Protein AF-A0A662G000-F1 (afdb_monomer)

Radius of gyration: 17.5 Å; Cα contacts (8 Å, |Δi|>4): 92; chains: 1; bounding box: 44×30×44 Å

Mean predicted aligned error: 6.68 Å

Sequence (80 aa):
PLVDGLGPLLDRNDIQCVVVTTETYNSIKGVNSTRRRLGLKKLSVVILGLILAEDGKPIRTTRIVKGEIDRTGRVVGSRG

Nearest PDB structures (foldseek):
  6b1p-assembly1_A  TM=7.840E-01  e=2.164E-02  Helicobacter pylori G27
  7k86-assembly2_B  TM=7.769E-01  e=6.345E-02  Stenotrophomonas maltophilia K279a
  8vc5-assembly1_B  TM=7.585E-01  e=9.498E-02  Pseudomonas aeruginosa PAO1
  7k86-assembly1_A  TM=7.865E-01  e=1.740E-01  Stenotrophomonas maltophilia K279a
  8i9i-assembly1_B  TM=7.764E-01  e=1.627E-01  Escherichia coli

Secondary structure (DSSP, 8-state):
----SSGGGGT-SS--EEEEETTTHHHHTTHHHHHHHTTPPPPEEEEEPPPB-TTSSBP-HHHHHTTSB-TTS-B-----

Structure (mmCIF, N/CA/C/O backbone):
data_AF-A0A662G000-F1
#
_entry.id   AF-A0A662G000-F1
#
loop_
_atom_site.group_PDB
_atom_site.id
_atom_site.type_symbol
_atom_site.label_a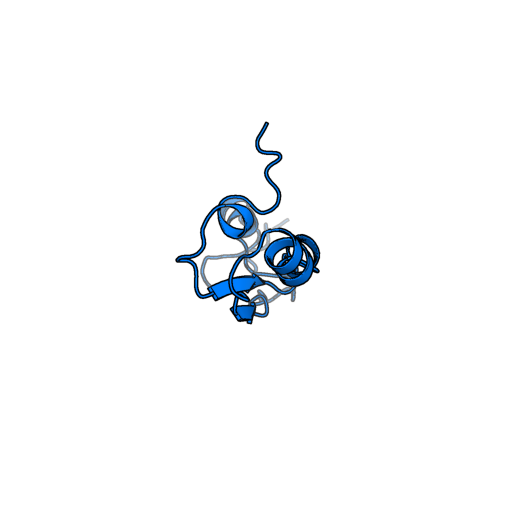tom_id
_atom_site.label_alt_id
_atom_site.label_comp_id
_atom_site.label_asym_id
_atom_site.label_entity_id
_atom_site.label_seq_id
_atom_site.pdbx_PDB_ins_code
_atom_site.Cartn_x
_atom_site.Cartn_y
_atom_site.Cartn_z
_atom_site.occupancy
_atom_site.B_iso_or_equiv
_atom_site.auth_seq_id
_atom_site.auth_comp_id
_atom_site.auth_asym_id
_atom_site.auth_atom_id
_atom_site.pdbx_PDB_model_num
ATOM 1 N N . PRO A 1 1 ? -1.053 20.871 -2.843 1.00 36.94 1 PRO A N 1
ATOM 2 C CA . PRO A 1 1 ? -0.355 20.023 -1.846 1.00 36.94 1 PRO A CA 1
ATOM 3 C C . PRO A 1 1 ? -1.323 18.987 -1.252 1.00 36.94 1 PRO A C 1
ATOM 5 O O . PRO A 1 1 ? -2.212 19.355 -0.497 1.00 36.94 1 PRO A O 1
ATOM 8 N N . LEU A 1 2 ? -1.201 17.714 -1.642 1.00 40.22 2 LEU A N 1
ATOM 9 C CA . LEU A 1 2 ? -2.029 16.625 -1.105 1.00 40.22 2 LEU A CA 1
ATOM 10 C C . LEU A 1 2 ? -1.346 16.048 0.139 1.00 40.22 2 LEU A C 1
ATOM 12 O O . LEU A 1 2 ? -0.721 14.994 0.084 1.00 40.22 2 LEU A O 1
ATOM 16 N N . VAL A 1 3 ? -1.404 16.786 1.246 1.00 46.09 3 VAL A N 1
ATOM 17 C CA . VAL A 1 3 ? -1.004 16.274 2.565 1.00 46.09 3 VAL A CA 1
ATOM 18 C C . VAL A 1 3 ? -2.275 15.901 3.307 1.00 46.09 3 VAL A C 1
ATOM 20 O O . VAL A 1 3 ? -2.711 16.582 4.225 1.00 46.09 3 VAL A O 1
ATOM 23 N N . ASP A 1 4 ? -2.893 14.823 2.845 1.00 57.03 4 ASP A N 1
ATOM 24 C CA . ASP A 1 4 ? -3.982 14.172 3.555 1.00 57.03 4 ASP A CA 1
ATOM 25 C C . ASP A 1 4 ? -3.632 12.686 3.645 1.00 57.03 4 ASP A C 1
ATOM 27 O O . ASP A 1 4 ? -4.059 11.859 2.844 1.00 57.03 4 ASP A O 1
ATOM 31 N N . GLY A 1 5 ? -2.690 12.364 4.539 1.00 64.50 5 GLY A N 1
ATOM 32 C CA . GLY A 1 5 ? -1.972 11.080 4.547 1.00 64.50 5 GLY A CA 1
ATOM 33 C C . GLY A 1 5 ? -2.854 9.845 4.757 1.00 64.50 5 GLY A C 1
ATOM 34 O O . GLY A 1 5 ? -2.378 8.724 4.593 1.00 64.50 5 GLY A O 1
ATOM 35 N N . LEU A 1 6 ? -4.124 10.037 5.119 1.00 73.69 6 LEU A N 1
ATOM 36 C CA . LEU A 1 6 ? -5.095 8.971 5.357 1.00 73.69 6 LEU A CA 1
ATOM 37 C C . LEU A 1 6 ? -6.443 9.217 4.656 1.00 73.69 6 LEU A C 1
ATOM 39 O O . LEU A 1 6 ? -7.228 8.275 4.543 1.00 73.69 6 LEU A O 1
ATOM 43 N N . GLY A 1 7 ? -6.689 10.430 4.143 1.00 80.38 7 GLY A N 1
ATOM 44 C CA . GLY A 1 7 ? -7.873 10.806 3.370 1.00 80.38 7 GLY A CA 1
ATOM 45 C C . GLY A 1 7 ? -9.181 10.238 3.941 1.00 80.38 7 GLY A C 1
ATOM 46 O O . GLY A 1 7 ? -9.408 10.285 5.152 1.00 80.38 7 GLY A O 1
ATOM 47 N N . PRO A 1 8 ? -10.031 9.597 3.116 1.00 85.25 8 PRO A N 1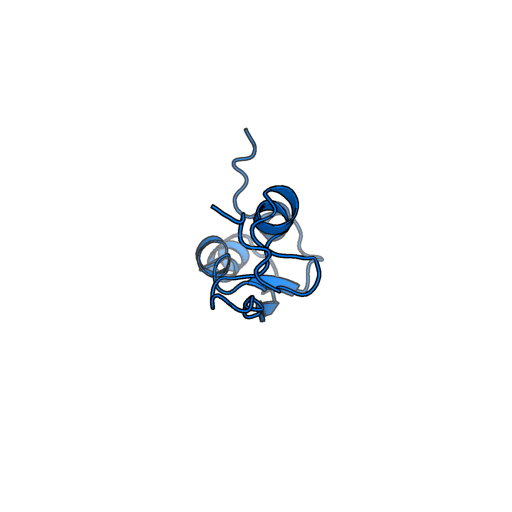
ATOM 48 C CA . PRO A 1 8 ? -11.363 9.172 3.542 1.00 85.25 8 PRO A CA 1
ATOM 49 C C . PRO A 1 8 ? -11.338 8.103 4.650 1.00 85.25 8 PRO A C 1
ATOM 51 O O . PRO A 1 8 ? -12.365 7.849 5.278 1.00 85.25 8 PRO A O 1
ATOM 54 N N . LEU A 1 9 ? -10.181 7.494 4.946 1.00 88.19 9 LEU A N 1
ATOM 55 C CA . LEU A 1 9 ? -10.036 6.519 6.030 1.00 88.19 9 LEU A CA 1
ATOM 56 C C . LEU A 1 9 ? -10.264 7.118 7.422 1.00 88.19 9 LEU A C 1
ATOM 58 O O . LEU A 1 9 ? -10.418 6.343 8.369 1.00 88.19 9 LEU A O 1
ATOM 62 N N . LEU A 1 10 ? -10.272 8.443 7.577 1.00 88.19 10 LEU A N 1
ATOM 63 C CA . LEU A 1 10 ? -10.526 9.107 8.860 1.00 88.19 10 LEU A CA 1
ATOM 64 C C . LEU A 1 10 ? -11.841 9.885 8.926 1.00 88.19 10 LEU A C 1
ATOM 66 O O . LEU A 1 10 ? -12.230 10.270 10.022 1.00 88.19 10 LEU A O 1
ATOM 70 N N . ASP A 1 11 ? -12.552 10.026 7.808 1.00 85.50 11 ASP A N 1
ATOM 71 C CA . ASP A 1 11 ? -13.760 10.864 7.744 1.00 85.50 11 ASP A CA 1
ATOM 72 C C . ASP A 1 11 ? -15.024 10.050 7.449 1.00 85.50 11 ASP A C 1
ATOM 74 O O . ASP A 1 11 ? -16.149 10.502 7.663 1.00 85.50 11 ASP A O 1
ATOM 78 N N . ARG A 1 12 ? -14.854 8.816 6.960 1.00 86.12 12 ARG A N 1
ATOM 79 C CA . ARG A 1 12 ? -15.944 7.945 6.522 1.00 86.12 12 ARG A CA 1
ATOM 80 C C . ARG A 1 12 ? -16.042 6.672 7.352 1.00 86.12 12 ARG A C 1
ATOM 82 O O . ARG A 1 12 ? -15.069 5.935 7.563 1.00 86.12 12 ARG A O 1
ATOM 89 N N . ASN A 1 13 ? -17.263 6.386 7.798 1.00 88.12 13 ASN A N 1
ATOM 90 C CA . ASN A 1 13 ? -17.578 5.209 8.610 1.00 88.12 13 ASN A CA 1
ATOM 91 C C . ASN A 1 13 ? -18.136 4.028 7.796 1.00 88.12 13 ASN A C 1
ATOM 93 O O . ASN A 1 13 ? -18.310 2.936 8.334 1.00 88.12 13 ASN A O 1
ATOM 97 N N . ASP A 1 14 ? -18.419 4.241 6.512 1.00 91.19 14 ASP A N 1
ATOM 98 C CA . ASP A 1 14 ? -18.904 3.231 5.568 1.00 91.19 14 ASP A CA 1
ATOM 99 C C . ASP A 1 14 ? -17.768 2.429 4.907 1.00 91.19 14 ASP A C 1
ATOM 101 O O . ASP A 1 14 ? -18.016 1.427 4.242 1.00 91.19 14 ASP A O 1
ATOM 105 N N . ILE A 1 15 ? -16.509 2.812 5.140 1.00 91.50 15 ILE A N 1
ATOM 106 C CA . ILE A 1 15 ? -15.343 2.074 4.649 1.00 91.50 15 ILE A CA 1
ATOM 107 C C . ILE A 1 15 ? -15.083 0.856 5.535 1.00 91.50 15 ILE A C 1
ATOM 109 O O . ILE A 1 15 ? -14.798 0.979 6.728 1.00 91.50 15 ILE A O 1
ATOM 113 N N . GLN A 1 16 ? -15.133 -0.326 4.923 1.00 89.94 16 GLN A N 1
ATOM 114 C CA . GLN A 1 16 ? -14.939 -1.604 5.610 1.00 89.94 16 GLN A CA 1
ATOM 115 C C . GLN A 1 16 ? -13.492 -2.105 5.550 1.00 89.94 16 GLN A C 1
ATOM 117 O O . GLN A 1 16 ? -13.020 -2.732 6.503 1.00 89.94 16 GLN A O 1
ATOM 122 N N . CYS A 1 17 ? -12.766 -1.823 4.461 1.00 92.50 17 CYS A N 1
ATOM 123 C CA . CYS A 1 17 ? -11.380 -2.255 4.312 1.00 92.50 17 CYS A CA 1
ATOM 124 C C . CYS A 1 17 ? -10.500 -1.268 3.537 1.00 92.50 17 CYS A C 1
ATOM 126 O O . CYS A 1 17 ? -10.993 -0.445 2.768 1.00 92.50 17 CYS A O 1
ATOM 128 N N . VAL A 1 18 ? -9.190 -1.388 3.745 1.00 92.25 18 VAL A N 1
ATOM 129 C CA . VAL A 1 18 ? -8.144 -0.781 2.922 1.00 92.25 18 VAL A CA 1
ATOM 130 C C . VAL A 1 18 ? -7.142 -1.859 2.525 1.00 92.25 18 VAL A C 1
ATOM 132 O O . VAL A 1 18 ? -6.738 -2.687 3.347 1.00 92.25 18 VAL A O 1
ATOM 135 N N . VAL A 1 19 ? -6.741 -1.836 1.258 1.00 92.88 19 VAL A N 1
ATOM 136 C CA . VAL A 1 19 ? -5.698 -2.706 0.716 1.00 92.88 19 VAL A CA 1
ATOM 137 C C . VAL A 1 19 ? -4.457 -1.856 0.490 1.00 92.88 19 VAL A C 1
ATOM 139 O O . VAL A 1 19 ? -4.529 -0.816 -0.161 1.00 92.88 19 VAL A O 1
ATOM 142 N N . VAL A 1 20 ? -3.326 -2.283 1.042 1.00 91.56 20 VAL A N 1
ATOM 143 C CA . VAL A 1 20 ? -2.041 -1.589 0.903 1.00 91.56 20 VAL A CA 1
ATOM 144 C C . VAL A 1 20 ? -0.941 -2.563 0.521 1.00 91.56 20 VAL A C 1
ATOM 146 O O . VAL A 1 20 ? -1.039 -3.763 0.773 1.00 91.56 20 VAL A O 1
ATOM 149 N N . THR A 1 21 ? 0.137 -2.046 -0.057 1.00 91.12 21 THR A N 1
ATOM 150 C CA . THR A 1 21 ? 1.363 -2.822 -0.238 1.00 91.12 21 THR A CA 1
ATOM 151 C C . THR A 1 21 ? 2.191 -2.825 1.047 1.00 91.12 21 THR A C 1
ATOM 153 O O . THR A 1 21 ? 1.984 -1.994 1.939 1.00 91.12 21 THR A O 1
ATOM 156 N N . THR A 1 22 ? 3.169 -3.725 1.143 1.00 88.62 22 THR A N 1
ATOM 157 C CA . THR A 1 22 ? 4.158 -3.723 2.236 1.00 88.62 22 THR A CA 1
ATOM 158 C C . THR A 1 22 ? 4.873 -2.377 2.384 1.00 88.62 22 THR A C 1
ATOM 160 O O . THR A 1 22 ? 5.155 -1.958 3.503 1.00 88.62 22 THR A O 1
ATOM 163 N N . GLU A 1 23 ? 5.108 -1.663 1.282 1.00 85.94 23 GLU A N 1
ATOM 164 C CA . GLU A 1 23 ? 5.721 -0.331 1.297 1.00 85.94 23 GLU A CA 1
ATOM 165 C C . GLU A 1 23 ? 4.798 0.736 1.899 1.00 85.94 23 GLU A C 1
ATOM 167 O O . GLU A 1 23 ? 5.233 1.567 2.695 1.00 85.94 23 GLU A O 1
ATOM 172 N N . THR A 1 24 ? 3.509 0.706 1.550 1.00 87.75 24 THR A N 1
ATOM 173 C CA . THR A 1 24 ? 2.526 1.703 2.006 1.00 87.75 24 THR A CA 1
ATOM 174 C C . THR A 1 24 ? 1.986 1.403 3.408 1.00 87.75 24 THR A C 1
ATOM 176 O O . THR A 1 24 ? 1.378 2.268 4.039 1.00 87.75 24 THR A O 1
ATOM 179 N N . TYR A 1 25 ? 2.240 0.209 3.951 1.00 88.94 25 TYR A N 1
ATOM 180 C CA . TYR A 1 25 ? 1.787 -0.182 5.287 1.00 88.94 25 TYR A CA 1
ATOM 181 C C . TYR A 1 25 ? 2.212 0.805 6.385 1.00 88.94 25 TYR A C 1
ATOM 183 O O . TYR A 1 25 ? 1.424 1.109 7.282 1.00 88.94 25 TYR A O 1
ATOM 191 N N . ASN A 1 26 ? 3.423 1.362 6.296 1.00 88.06 26 ASN A N 1
ATOM 192 C CA . ASN A 1 26 ? 3.909 2.328 7.281 1.00 88.06 26 ASN A CA 1
ATOM 193 C C . ASN A 1 26 ? 3.045 3.596 7.346 1.00 88.06 26 ASN A C 1
ATOM 195 O O . ASN A 1 26 ? 2.840 4.124 8.437 1.00 88.06 26 ASN A O 1
ATOM 199 N N . SER A 1 27 ? 2.491 4.045 6.217 1.00 85.62 27 SER A N 1
ATOM 200 C CA . SER A 1 27 ? 1.646 5.244 6.148 1.00 85.62 27 SER A CA 1
ATOM 201 C C . SER A 1 27 ? 0.290 5.059 6.829 1.00 85.62 27 SER A C 1
ATOM 203 O O . SER A 1 27 ? -0.265 6.018 7.349 1.00 85.62 27 SER A O 1
ATOM 205 N N . ILE A 1 28 ? -0.232 3.829 6.872 1.00 88.88 28 ILE A N 1
ATOM 206 C CA . ILE A 1 28 ? -1.517 3.513 7.518 1.00 88.88 28 ILE A CA 1
ATOM 207 C C . ILE A 1 28 ? -1.353 2.908 8.917 1.00 88.88 28 ILE A C 1
ATOM 209 O O . ILE A 1 28 ? -2.334 2.516 9.564 1.00 88.88 28 ILE A O 1
ATOM 213 N N . LYS A 1 29 ? -0.113 2.796 9.402 1.00 88.31 29 LYS A N 1
ATOM 214 C CA . LYS A 1 29 ? 0.176 2.237 10.717 1.00 88.31 29 LYS A CA 1
ATOM 215 C C . LYS A 1 29 ? -0.513 3.092 11.779 1.00 88.31 29 LYS A C 1
ATOM 217 O O . LYS A 1 29 ? -0.317 4.296 11.866 1.00 88.31 29 LYS A O 1
ATOM 222 N N . GLY A 1 30 ? -1.347 2.459 12.600 1.00 90.50 30 GLY A N 1
ATOM 223 C CA . GLY A 1 30 ? -2.109 3.165 13.631 1.00 90.50 30 GLY A CA 1
ATOM 224 C C . GLY A 1 30 ? -3.419 3.800 13.154 1.00 90.50 30 GLY A C 1
ATOM 225 O O . GLY A 1 30 ? -4.109 4.383 13.989 1.00 90.50 30 GLY A O 1
ATOM 226 N N . VAL A 1 31 ? -3.841 3.610 11.894 1.00 92.31 31 VAL A N 1
ATOM 227 C CA . VAL A 1 31 ? -5.135 4.117 11.388 1.00 92.31 31 VAL A CA 1
ATOM 228 C C . VAL A 1 31 ? -6.305 3.707 12.287 1.00 92.31 31 VAL A C 1
ATOM 230 O O . VAL A 1 31 ? -7.153 4.525 12.618 1.00 92.31 31 VAL A O 1
ATOM 233 N N . ASN A 1 32 ? -6.312 2.470 12.791 1.00 93.81 32 ASN A N 1
ATOM 234 C CA . ASN A 1 32 ? -7.355 1.985 13.697 1.00 93.81 32 ASN A CA 1
ATOM 235 C C . ASN A 1 32 ? -7.307 2.628 15.092 1.00 93.81 32 ASN A C 1
ATOM 237 O O . ASN A 1 32 ? -8.342 2.749 15.745 1.00 93.81 32 ASN A O 1
ATOM 241 N N . SER A 1 33 ? -6.134 3.068 15.550 1.00 94.12 33 SER A N 1
ATOM 242 C CA . SER A 1 33 ? -6.027 3.851 16.784 1.00 94.12 33 SER A CA 1
ATOM 243 C C . SER A 1 33 ? -6.625 5.239 16.603 1.00 94.12 33 SER A C 1
ATOM 245 O O .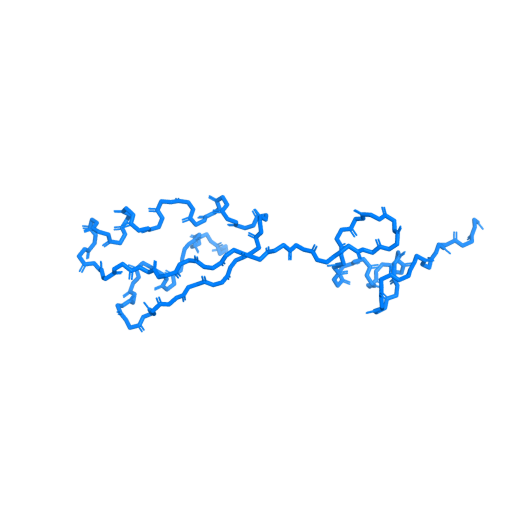 SER A 1 33 ? -7.366 5.689 17.474 1.00 94.12 33 SER A O 1
ATOM 247 N N . THR A 1 34 ? -6.373 5.882 15.463 1.00 92.31 34 THR A N 1
ATOM 248 C CA . THR A 1 34 ? -6.988 7.170 15.120 1.00 92.31 34 THR A CA 1
ATOM 249 C C . THR A 1 34 ? -8.497 7.029 14.932 1.00 92.31 34 THR A C 1
ATOM 251 O O . THR A 1 34 ? -9.251 7.743 15.582 1.00 92.31 34 THR A O 1
ATOM 254 N N . ARG A 1 35 ? -8.959 6.039 14.157 1.00 93.56 35 ARG A N 1
ATOM 255 C CA . ARG A 1 35 ? -10.390 5.747 13.962 1.00 93.56 35 ARG A CA 1
ATOM 256 C C . ARG A 1 35 ? -11.116 5.512 15.285 1.00 93.56 35 ARG A C 1
ATOM 258 O O . ARG A 1 35 ? -12.182 6.076 15.490 1.00 93.56 35 ARG A O 1
ATOM 265 N N . ARG A 1 36 ? -10.506 4.782 16.228 1.00 94.12 36 ARG A N 1
ATOM 266 C CA . ARG A 1 36 ? -11.060 4.602 17.580 1.00 94.12 36 ARG A CA 1
ATOM 267 C C . ARG A 1 36 ? -11.228 5.931 18.321 1.00 94.12 36 ARG A C 1
ATOM 269 O O . ARG A 1 36 ? -12.259 6.137 18.948 1.00 94.12 36 ARG A O 1
ATOM 276 N N . ARG A 1 37 ? -10.238 6.830 18.249 1.00 94.00 37 ARG A N 1
ATOM 277 C CA . ARG A 1 37 ? -10.318 8.170 18.868 1.00 94.00 37 ARG A CA 1
ATOM 278 C C . ARG A 1 37 ? -11.402 9.044 18.232 1.00 94.00 37 ARG A C 1
ATOM 280 O O . ARG A 1 37 ? -11.963 9.881 18.923 1.00 94.00 37 ARG A O 1
ATOM 287 N N . LEU A 1 38 ? -11.697 8.824 16.952 1.00 91.12 38 LEU A N 1
ATOM 288 C CA . LEU A 1 38 ? -12.739 9.521 16.193 1.00 91.12 38 LEU A CA 1
ATOM 289 C C . LEU A 1 38 ? -14.127 8.854 16.286 1.00 91.12 38 LEU A C 1
ATOM 291 O O . LEU A 1 38 ? -15.059 9.304 15.630 1.00 91.12 38 LEU A O 1
ATOM 295 N N . GLY A 1 39 ? -14.288 7.771 17.057 1.00 93.19 39 GLY A N 1
ATOM 296 C CA . GLY A 1 39 ? -15.566 7.047 17.157 1.00 93.19 39 GLY A CA 1
ATOM 297 C C . GLY A 1 39 ? -15.943 6.244 15.903 1.00 93.19 39 GLY A C 1
ATOM 298 O O . GLY A 1 39 ? -17.089 5.824 15.748 1.00 93.19 39 GLY A O 1
ATOM 299 N N . LEU A 1 40 ? -14.988 6.010 15.002 1.00 92.56 40 LEU A N 1
ATOM 300 C CA . LEU A 1 40 ? -15.188 5.262 13.765 1.00 92.56 40 LEU A CA 1
ATOM 301 C C . LEU A 1 40 ? -14.997 3.758 13.968 1.00 92.56 40 LEU A C 1
ATOM 303 O O . LEU A 1 40 ? -14.198 3.297 14.789 1.00 92.56 40 LEU A O 1
ATOM 307 N N . LYS A 1 41 ? -15.700 2.972 13.148 1.00 93.56 41 LYS A N 1
ATOM 308 C CA . LYS A 1 41 ? -15.598 1.511 13.118 1.00 93.56 41 LYS A CA 1
ATOM 309 C C . LYS A 1 41 ? -14.186 1.078 12.741 1.00 93.56 41 LYS A C 1
ATOM 311 O O . LYS A 1 41 ? -13.533 1.701 11.902 1.00 93.56 41 LYS A O 1
ATOM 316 N N . LYS A 1 42 ? -13.729 -0.031 13.322 1.00 93.50 42 LYS A N 1
ATOM 317 C CA . LYS A 1 42 ? -12.448 -0.649 12.965 1.00 93.50 42 LYS A CA 1
ATOM 318 C C . LYS A 1 42 ? -12.423 -0.979 11.468 1.00 93.50 42 LYS A C 1
ATOM 320 O O . LYS A 1 42 ? -13.361 -1.570 10.946 1.00 93.50 42 LYS A O 1
ATOM 325 N N . LEU A 1 43 ? -11.335 -0.607 10.810 1.00 94.19 43 LEU A N 1
ATOM 326 C CA . LEU A 1 43 ? -11.062 -0.866 9.404 1.00 94.19 43 LEU A CA 1
ATOM 327 C C . LEU A 1 43 ? -10.287 -2.182 9.254 1.00 94.19 43 LEU A C 1
ATOM 329 O O . LEU A 1 43 ? -9.310 -2.408 9.980 1.00 94.19 43 LEU A O 1
ATOM 333 N N . SER A 1 44 ? -10.693 -3.030 8.308 1.00 94.44 44 SER A N 1
ATOM 334 C CA . SER A 1 44 ? -9.902 -4.196 7.901 1.00 94.44 44 SER A CA 1
ATOM 335 C C . SER A 1 44 ? -8.714 -3.752 7.044 1.00 94.44 44 SER A C 1
ATOM 337 O O . SER A 1 44 ? -8.888 -3.006 6.084 1.00 94.44 44 SER A O 1
ATOM 339 N N . VAL A 1 45 ? -7.503 -4.180 7.395 1.00 93.19 45 VAL A N 1
ATOM 340 C CA . VAL A 1 45 ? -6.274 -3.822 6.673 1.00 93.19 45 VAL A CA 1
ATOM 341 C C . VAL A 1 45 ? -5.715 -5.077 6.021 1.00 93.19 45 VAL A C 1
ATOM 343 O O . VAL A 1 45 ? -5.326 -6.009 6.723 1.00 93.19 45 VAL A O 1
ATOM 346 N N . VAL A 1 46 ? -5.660 -5.086 4.691 1.00 93.94 46 VAL A N 1
ATOM 347 C CA . VAL A 1 46 ? -5.072 -6.174 3.901 1.00 93.94 46 VAL A CA 1
ATOM 348 C C . VAL A 1 46 ? -3.736 -5.701 3.342 1.00 93.94 46 VAL A C 1
ATOM 350 O O . VAL A 1 46 ? -3.675 -4.676 2.666 1.00 93.94 46 VAL A O 1
ATOM 353 N N . ILE A 1 47 ? -2.666 -6.440 3.639 1.00 93.06 47 ILE A N 1
ATOM 354 C CA . ILE 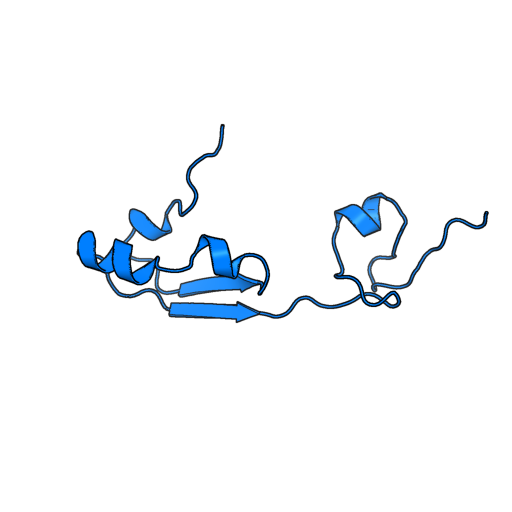A 1 47 ? -1.305 -6.124 3.192 1.00 93.06 47 ILE A CA 1
ATOM 355 C C . ILE A 1 47 ? -0.929 -7.088 2.070 1.00 93.06 47 ILE A C 1
ATOM 357 O O . ILE A 1 47 ? -0.977 -8.302 2.257 1.00 93.06 47 ILE A O 1
ATOM 361 N N . LEU A 1 48 ? -0.536 -6.544 0.921 1.00 92.00 48 LEU A N 1
ATOM 362 C CA . LEU A 1 48 ? -0.090 -7.302 -0.243 1.00 92.00 48 LEU A CA 1
ATOM 363 C C . LEU A 1 48 ? 1.406 -7.078 -0.498 1.00 92.00 48 LEU A C 1
ATOM 365 O O . LEU A 1 48 ? 1.922 -5.966 -0.372 1.00 92.00 48 LEU A O 1
ATOM 369 N N . GLY A 1 49 ? 2.110 -8.145 -0.870 1.00 89.75 49 GLY A N 1
ATOM 370 C CA . GLY A 1 49 ? 3.483 -8.052 -1.361 1.00 89.75 49 GLY A CA 1
ATOM 371 C C . GLY A 1 49 ? 3.539 -7.438 -2.760 1.00 89.75 49 GLY A C 1
ATOM 372 O O . GLY A 1 49 ? 2.569 -7.491 -3.516 1.00 89.75 49 GLY A O 1
ATOM 373 N N . LEU A 1 50 ? 4.687 -6.861 -3.111 1.00 90.44 50 LEU A N 1
ATOM 374 C CA . LEU A 1 50 ? 4.944 -6.413 -4.476 1.00 90.44 50 LEU A CA 1
ATOM 375 C C . LEU A 1 50 ? 5.432 -7.574 -5.338 1.00 90.44 50 LEU A C 1
ATOM 377 O O . LEU A 1 50 ? 6.246 -8.383 -4.898 1.00 90.44 50 LEU A O 1
ATOM 381 N N . ILE A 1 51 ? 4.961 -7.615 -6.582 1.00 91.31 51 ILE A N 1
ATOM 382 C CA . ILE A 1 51 ? 5.483 -8.532 -7.596 1.00 91.31 51 ILE A CA 1
ATOM 383 C C . ILE A 1 51 ? 6.834 -7.994 -8.068 1.00 91.31 51 ILE A C 1
ATOM 385 O O . ILE A 1 51 ? 6.966 -6.799 -8.348 1.00 91.31 51 ILE A O 1
ATOM 389 N N . LEU A 1 52 ? 7.830 -8.871 -8.138 1.00 93.56 52 LEU A N 1
ATOM 390 C CA . LEU A 1 52 ? 9.184 -8.533 -8.563 1.00 93.56 52 LEU A CA 1
ATOM 391 C C . LEU A 1 52 ? 9.358 -8.782 -10.066 1.00 93.56 52 LEU A C 1
ATOM 393 O O . LEU A 1 52 ? 8.783 -9.716 -10.619 1.00 93.56 52 LEU A O 1
ATOM 397 N N . ALA A 1 53 ? 10.148 -7.927 -10.708 1.00 95.00 53 ALA A N 1
ATOM 398 C CA . ALA A 1 53 ? 10.694 -8.138 -12.043 1.00 95.00 53 ALA A CA 1
ATOM 399 C C . ALA A 1 53 ? 11.872 -9.132 -11.997 1.00 95.00 53 ALA A C 1
ATOM 401 O O . ALA A 1 53 ? 12.326 -9.519 -10.918 1.00 95.00 53 ALA A O 1
ATOM 402 N N . GLU A 1 54 ? 12.406 -9.511 -13.161 1.00 94.69 54 GLU A N 1
ATOM 403 C CA . GLU A 1 54 ? 13.553 -10.432 -13.270 1.00 94.69 54 GLU A CA 1
ATOM 404 C C . GLU A 1 54 ? 14.809 -9.925 -12.541 1.00 94.69 54 GLU A C 1
ATOM 406 O O . GLU A 1 54 ? 15.603 -10.726 -12.059 1.00 94.69 54 GLU A O 1
ATOM 411 N N . ASP A 1 55 ? 14.972 -8.605 -12.393 1.00 93.38 55 ASP A N 1
ATOM 412 C CA . ASP A 1 55 ? 16.073 -8.011 -11.623 1.00 93.38 55 ASP A CA 1
ATOM 413 C C . ASP A 1 55 ? 15.834 -7.972 -10.105 1.00 93.38 55 ASP A C 1
ATOM 415 O O . ASP A 1 55 ? 16.569 -7.301 -9.376 1.00 93.38 55 ASP A O 1
ATOM 419 N N . GLY A 1 56 ? 14.789 -8.644 -9.616 1.00 92.94 56 GLY A N 1
ATOM 420 C CA . GLY A 1 56 ? 14.459 -8.736 -8.194 1.00 92.94 56 GLY A CA 1
ATOM 421 C C . GLY A 1 56 ? 13.898 -7.446 -7.589 1.00 92.94 56 GLY A C 1
ATOM 422 O O . GLY A 1 56 ? 13.637 -7.397 -6.388 1.00 92.94 56 GLY A O 1
ATOM 423 N N . LYS A 1 57 ? 13.685 -6.397 -8.390 1.00 93.25 57 LYS A N 1
ATOM 424 C CA . LYS A 1 57 ? 13.069 -5.140 -7.943 1.00 93.25 57 LYS A CA 1
ATOM 425 C C . LYS A 1 57 ? 11.576 -5.126 -8.297 1.00 93.25 57 LYS A C 1
ATOM 427 O O . LYS A 1 57 ? 11.187 -5.730 -9.293 1.00 93.25 57 LYS A O 1
ATOM 432 N N . PRO A 1 58 ? 10.716 -4.411 -7.550 1.00 93.50 58 PRO A N 1
ATOM 433 C CA . PRO A 1 58 ? 9.283 -4.370 -7.834 1.00 93.50 58 PRO A CA 1
ATOM 434 C C . PRO A 1 58 ? 8.930 -3.936 -9.261 1.00 93.50 58 PRO A C 1
ATOM 436 O O . PRO A 1 58 ? 9.536 -3.005 -9.807 1.00 93.50 58 PRO A O 1
ATOM 439 N N . ILE A 1 59 ? 7.895 -4.556 -9.833 1.00 93.06 59 ILE A N 1
ATOM 440 C CA . ILE A 1 59 ? 7.256 -4.077 -11.060 1.00 93.06 59 ILE A CA 1
ATOM 441 C C . ILE A 1 59 ? 6.562 -2.752 -10.747 1.00 93.06 59 ILE A C 1
ATOM 443 O O . ILE A 1 59 ? 5.718 -2.661 -9.854 1.00 93.06 59 ILE A O 1
ATOM 447 N N . ARG A 1 60 ? 6.918 -1.706 -11.495 1.00 91.94 60 ARG A N 1
ATOM 448 C CA . ARG A 1 60 ? 6.294 -0.383 -11.397 1.00 91.94 60 ARG A CA 1
ATOM 449 C C . ARG A 1 60 ? 6.136 0.223 -12.780 1.00 91.94 60 ARG A C 1
ATOM 451 O O . ARG A 1 60 ? 7.043 0.128 -13.604 1.00 91.94 60 ARG A O 1
ATOM 458 N N . THR A 1 61 ? 5.043 0.950 -12.992 1.00 91.94 61 THR A N 1
ATOM 459 C CA . THR A 1 61 ? 4.774 1.673 -14.246 1.00 91.94 61 THR A CA 1
ATOM 460 C C . THR A 1 61 ? 5.908 2.620 -14.619 1.00 91.94 61 THR A C 1
ATOM 462 O O . THR A 1 61 ? 6.275 2.711 -15.782 1.00 91.94 61 THR A O 1
ATOM 465 N N . THR A 1 62 ? 6.521 3.279 -13.634 1.00 93.94 62 THR A N 1
ATOM 466 C CA . THR A 1 62 ? 7.665 4.172 -13.863 1.00 93.94 62 THR A CA 1
ATOM 467 C C . THR A 1 62 ? 8.853 3.453 -14.495 1.00 93.94 62 THR A C 1
ATOM 469 O O . THR A 1 62 ? 9.514 4.032 -15.348 1.00 93.94 62 THR A O 1
ATOM 472 N N . ARG A 1 63 ? 9.101 2.193 -14.123 1.00 94.25 63 ARG A N 1
ATOM 473 C CA . ARG A 1 63 ? 10.179 1.370 -14.687 1.00 94.25 63 ARG A CA 1
ATOM 474 C C . ARG A 1 63 ? 9.858 0.917 -16.109 1.00 94.25 63 ARG A C 1
ATOM 476 O O . ARG A 1 63 ? 10.749 0.901 -16.949 1.00 94.25 63 ARG A O 1
ATOM 483 N N . I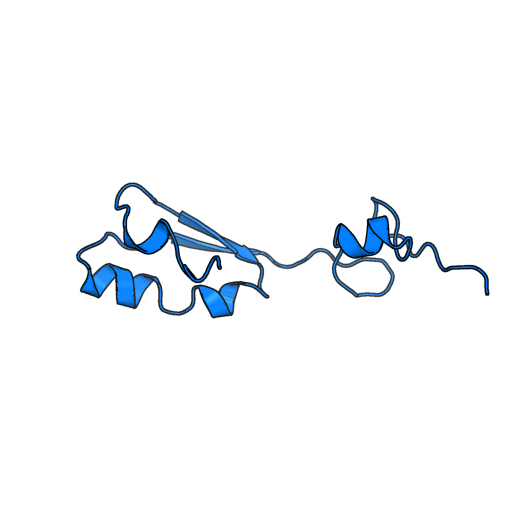LE A 1 64 ? 8.583 0.633 -16.387 1.00 94.31 64 ILE A N 1
ATOM 484 C CA . ILE A 1 64 ? 8.098 0.312 -17.737 1.00 94.31 64 ILE A CA 1
ATOM 485 C C . ILE A 1 64 ? 8.247 1.521 -18.665 1.00 94.31 64 ILE A C 1
ATOM 487 O O . ILE A 1 64 ? 8.803 1.408 -19.750 1.00 94.31 64 IL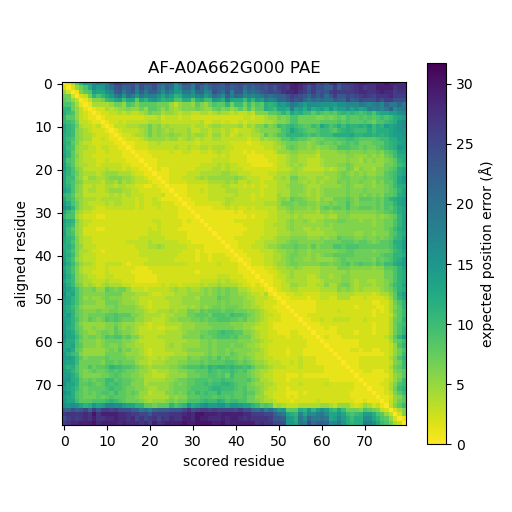E A O 1
ATOM 491 N N . VAL A 1 65 ? 7.808 2.701 -18.218 1.00 94.31 65 VAL A N 1
ATOM 492 C CA . VAL A 1 65 ? 7.910 3.954 -18.989 1.00 94.31 65 VAL A CA 1
ATOM 493 C C . VAL A 1 65 ? 9.366 4.339 -19.254 1.00 94.31 65 VAL A C 1
ATOM 495 O O . VAL A 1 65 ? 9.680 4.832 -20.332 1.00 94.31 65 VAL A O 1
ATOM 498 N N . LYS A 1 66 ? 10.265 4.091 -18.296 1.00 93.44 66 LYS A N 1
ATOM 499 C CA . LYS A 1 66 ? 11.710 4.306 -18.464 1.00 93.44 66 LYS A CA 1
ATOM 500 C C . LYS A 1 66 ? 12.399 3.248 -19.332 1.00 93.44 66 LYS A C 1
ATOM 502 O O . LYS A 1 66 ? 13.588 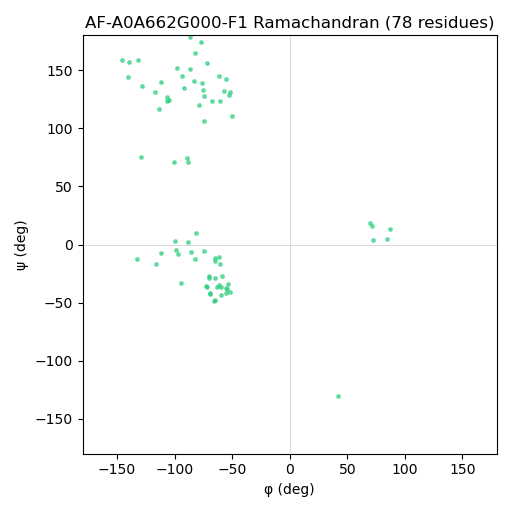3.387 -19.591 1.00 93.44 66 LYS A O 1
ATOM 507 N N . GLY A 1 67 ? 11.684 2.202 -19.748 1.00 92.44 67 GLY A N 1
ATOM 508 C CA . GLY A 1 67 ? 12.253 1.097 -20.511 1.00 92.44 67 GLY A CA 1
ATOM 509 C C . GLY A 1 67 ? 13.207 0.215 -19.707 1.00 92.44 67 GLY A C 1
ATOM 510 O O . GLY A 1 67 ? 13.976 -0.513 -20.306 1.00 92.44 67 GLY A O 1
ATOM 511 N N . GLU A 1 68 ? 13.177 0.256 -18.370 1.00 94.81 68 GLU A N 1
ATOM 512 C CA . GLU A 1 68 ? 13.998 -0.628 -17.527 1.00 94.81 68 GLU A CA 1
ATOM 513 C C . GLU A 1 68 ? 13.480 -2.074 -17.564 1.00 94.81 68 GLU A C 1
ATOM 515 O O . GLU A 1 68 ? 14.254 -3.029 -17.498 1.00 94.81 68 GLU A O 1
ATOM 520 N N . ILE A 1 69 ? 12.153 -2.226 -17.630 1.00 95.38 69 ILE A N 1
ATOM 521 C CA . ILE A 1 69 ? 11.451 -3.510 -17.689 1.00 95.38 69 ILE A CA 1
ATOM 522 C C . ILE A 1 69 ? 10.273 -3.442 -18.667 1.00 95.38 69 ILE A C 1
ATOM 524 O O . ILE A 1 69 ? 9.734 -2.366 -18.917 1.00 95.38 69 ILE A O 1
ATOM 528 N N . ASP A 1 70 ? 9.833 -4.579 -19.197 1.00 94.12 70 ASP A N 1
ATOM 529 C CA . ASP A 1 70 ? 8.615 -4.657 -20.002 1.00 94.12 70 ASP A CA 1
ATOM 530 C C . ASP A 1 70 ? 7.365 -4.859 -19.121 1.00 94.12 70 ASP A C 1
ATOM 532 O O . ASP A 1 70 ? 7.436 -4.987 -17.896 1.00 94.12 70 ASP A O 1
ATOM 536 N N . ARG A 1 71 ? 6.183 -4.912 -19.750 1.00 92.12 71 ARG A N 1
ATOM 537 C CA . ARG A 1 71 ? 4.893 -5.121 -19.059 1.00 92.12 71 ARG A CA 1
ATOM 538 C C . ARG A 1 71 ? 4.787 -6.443 -18.289 1.00 92.12 71 ARG A C 1
ATOM 540 O O . ARG A 1 71 ? 3.871 -6.594 -17.488 1.00 92.12 71 ARG A O 1
ATOM 547 N N . THR A 1 72 ? 5.668 -7.401 -18.567 1.00 93.62 72 THR A N 1
ATOM 548 C CA . THR A 1 72 ? 5.727 -8.706 -17.897 1.00 93.62 72 THR A CA 1
ATOM 549 C C . THR A 1 72 ? 6.787 -8.755 -16.797 1.00 93.62 72 THR A C 1
ATOM 551 O O . THR A 1 72 ? 6.856 -9.741 -16.071 1.00 93.62 72 THR A O 1
ATOM 554 N N . GLY A 1 73 ? 7.574 -7.687 -16.631 1.00 93.00 73 GLY A N 1
ATOM 555 C CA . GLY A 1 73 ? 8.667 -7.628 -15.667 1.00 93.00 73 GLY A CA 1
ATOM 556 C C . GLY A 1 73 ? 9.995 -8.161 -16.201 1.00 93.00 73 GLY A C 1
ATOM 557 O O . GLY A 1 73 ? 10.905 -8.370 -15.400 1.00 93.00 73 GLY A O 1
ATOM 558 N N . ARG A 1 74 ? 10.139 -8.363 -17.519 1.00 95.38 74 ARG A N 1
ATOM 559 C CA . ARG A 1 74 ? 11.434 -8.721 -18.116 1.00 95.38 74 ARG A CA 1
ATOM 560 C C . ARG A 1 74 ? 12.338 -7.517 -18.200 1.00 95.38 74 ARG A C 1
ATOM 562 O O . ARG A 1 74 ? 11.874 -6.444 -18.581 1.00 95.38 74 ARG A O 1
ATOM 569 N N . VAL A 1 75 ? 13.618 -7.690 -17.895 1.00 94.38 75 VAL A N 1
ATOM 570 C CA . VAL A 1 75 ? 14.590 -6.593 -17.968 1.00 94.38 75 VAL A CA 1
ATOM 571 C C . VAL A 1 75 ? 14.915 -6.315 -19.430 1.00 94.38 75 VAL A C 1
ATOM 573 O O . VAL A 1 75 ? 15.631 -7.065 -20.090 1.00 94.38 75 VAL A O 1
ATOM 576 N N . VAL A 1 76 ? 14.397 -5.204 -19.943 1.00 89.50 76 VAL A N 1
ATOM 577 C CA . VAL A 1 76 ? 14.758 -4.657 -21.255 1.00 89.50 76 VAL A CA 1
ATOM 578 C C . VAL A 1 76 ? 15.958 -3.756 -21.027 1.00 89.50 76 VAL A C 1
ATOM 580 O O . VAL A 1 76 ? 15.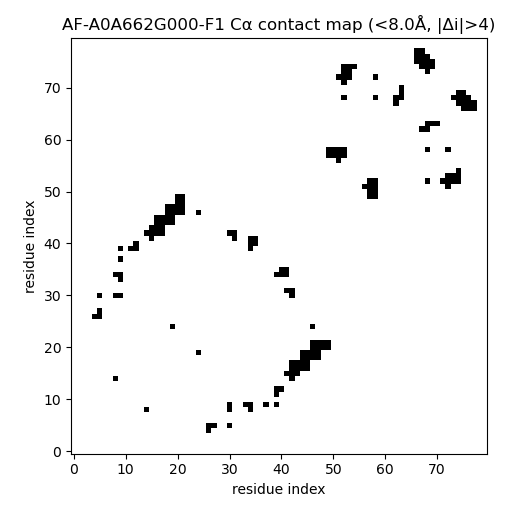859 -2.539 -21.014 1.00 89.50 76 VAL A O 1
ATOM 583 N N . GLY A 1 77 ? 17.110 -4.361 -20.739 1.00 69.00 77 GLY A N 1
ATOM 584 C CA . GLY A 1 77 ? 18.339 -3.598 -20.582 1.00 69.00 77 GLY A CA 1
ATOM 585 C C . GLY A 1 77 ? 18.545 -2.713 -21.809 1.00 69.00 77 GLY A C 1
ATOM 586 O O . GLY A 1 77 ? 18.506 -3.208 -22.939 1.00 69.00 77 GLY A O 1
ATOM 587 N N . SER A 1 78 ? 18.777 -1.417 -21.597 1.00 55.62 78 SER A N 1
ATOM 588 C CA . SER A 1 78 ? 19.461 -0.604 -22.594 1.00 55.62 78 SER A CA 1
ATOM 589 C C . SER A 1 78 ? 20.719 -1.382 -22.970 1.00 55.62 78 SER A C 1
ATOM 591 O O . SER A 1 78 ? 21.602 -1.572 -22.131 1.00 55.62 78 SER A O 1
ATOM 593 N N . ARG A 1 79 ? 20.783 -1.914 -24.198 1.00 48.72 79 ARG A N 1
ATOM 594 C CA . ARG A 1 79 ? 22.082 -2.266 -24.775 1.00 48.72 79 ARG A CA 1
ATOM 595 C C . ARG A 1 79 ? 22.942 -1.006 -24.646 1.0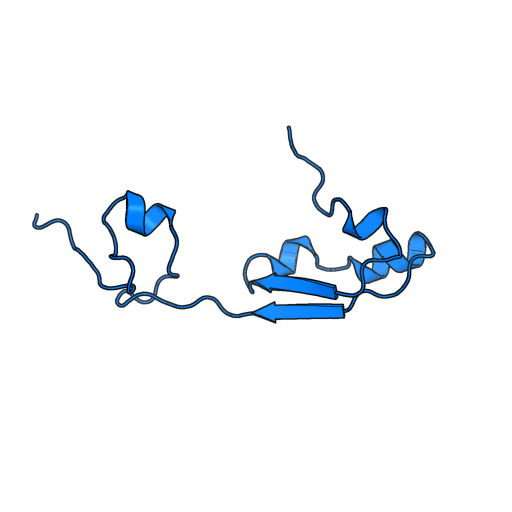0 48.72 79 ARG A C 1
ATOM 597 O O . ARG A 1 79 ? 22.421 0.082 -24.893 1.00 48.72 79 ARG A O 1
ATOM 604 N N . GLY A 1 80 ? 24.157 -1.198 -24.127 1.00 46.06 80 GLY A N 1
ATOM 605 C CA . GLY A 1 80 ? 25.088 -0.136 -23.740 1.00 46.06 80 GLY A CA 1
ATOM 606 C C . GLY A 1 80 ? 25.326 0.924 -24.801 1.00 46.06 80 GLY A C 1
ATOM 607 O O . GLY A 1 80 ? 25.059 0.651 -25.993 1.00 46.06 80 GLY A O 1
#

Foldseek 3Di:
DPPPLCPVLQVDQPAAEDEEEPVSCVSCVCSQVNCVVSVHDGHHYHYDYFDAAPVRHGDDPVCCVVQCAPPVRYGRDDPD

Solvent-accessible surface area (backbone atoms only — not comparable to full-atom values): 5021 Å² total; per-residue (Å²): 134,93,86,56,83,59,53,66,71,74,78,48,68,85,56,58,65,51,80,37,39,65,80,51,43,70,68,54,62,60,48,57,58,53,21,53,77,70,74,36,65,78,58,45,78,48,78,38,82,78,60,59,19,76,83,71,45,68,65,46,72,70,40,40,76,69,43,51,22,46,99,86,23,46,68,42,67,76,76,128

pLDDT: mean 86.92, std 13.47, range [36.94, 95.38]